Protein AF-A0A0M3J275-F1 (afdb_monomer)

Foldseek 3Di:
DDPDDDPDDDDVVVVVVVCVVPPVVPDDPLPDPPDDPDDRDDDDPVVVVVVVVCVVVVQDPPDCVSPVPVVVVQLVVQQVVCVVVVHDPLQHPPDPHPHGDGDDPDPVVVVVVVVVVVVVVVVVVVD

Nearest PDB structures (foldseek):
  7eix-assembly1_B  TM=9.656E-01  e=4.802E-09  Homo sapiens
  7eiy-assembly1_A  TM=9.668E-01  e=4.470E-09  Homo sapiens
  7eiy-assembly1_B  TM=9.660E-01  e=1.059E-08  Homo sapiens
  4e1o-assembly3_E  TM=9.544E-01  e=1.059E-08  Homo sapiens
  6liv-assembly3_F  TM=9.490E-01  e=3.580E-07  Papaver somniferum

Sequence (127 aa):
VPPEAPSHAEDWQQIFADLEEVVINGNTHWHHPNFFAYFPTACSYQAIMADILSGGLASIGFTWKSSPSMTELELRMTDWLAKAFGLPADFLNDHNGPGAGIIQSTASDATFVAILAARGRMVEVIS

Mean predicted aligned error: 4.91 Å

Radius of gyration: 21.3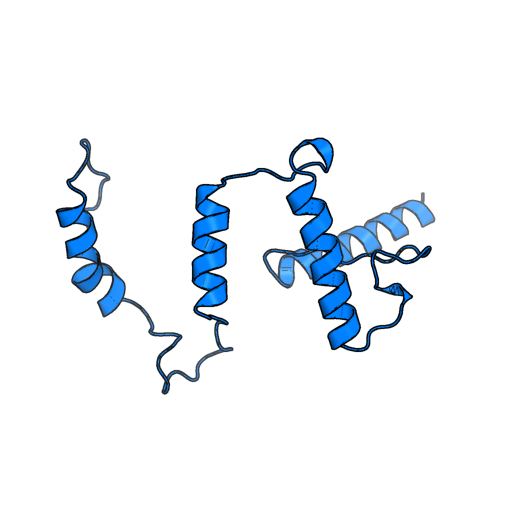5 Å; Cα contacts (8 Å, |Δi|>4): 62; chains: 1; bounding box: 48×40×62 Å

InterPro domains:
  IPR002129 Pyridoxal phosphate-dependent decarboxylase, major domain [PF00282] (2-124)
  IPR010977 Aromatic-L-amino-acid decarboxylase [PR00800] (6-25)
  IPR010977 Aromatic-L-amino-acid decarboxylase [PR00800] (32-51)
  IPR010977 Aromatic-L-amino-acid decarboxylase [PR00800] (53-71)
  IPR010977 Aromatic-L-amino-acid decarboxylase [PR00800] (72-91)
  IPR010977 Aromatic-L-amino-acid decarboxylase [PR00800] (99-119)
  IPR010977 Aromatic-L-amino-acid decarboxylase [PTHR11999] (2-125)
  IPR015421 Pyridoxal phosphate-dependent transferase, major domain [G3DSA:3.40.640.10] (41-127)
  IPR015424 Pyridoxal phosphate-dependent transferase [SSF53383] (2-122)

pLDDT: mean 93.93, std 3.44, range [79.56, 97.75]

Organism: Anisakis simplex (NCBI:txid6269)

Solvent-accessible surface area (backbone atoms only — not comparable to full-atom values): 8053 Å² total; per-residue (Å²): 133,78,96,65,81,77,96,61,92,76,57,67,70,60,62,59,60,44,41,54,73,64,46,56,73,68,50,84,62,69,86,41,95,88,54,82,69,93,71,85,77,89,81,49,76,68,54,56,54,48,51,54,52,51,62,71,63,65,74,62,62,92,39,56,91,64,25,50,67,58,51,54,48,47,40,54,53,38,33,52,51,39,56,74,72,66,53,63,67,64,50,26,54,94,43,95,60,94,38,63,50,82,92,62,98,42,72,65,56,50,51,51,53,52,50,50,53,54,50,51,55,51,52,66,74,76,106

Secondary structure (DSSP, 8-state):
--SS--SSPPPHHHHHHHIIIIIITTS--TTSTT--SSSPPP--HHHHHHHHHHHHH----SSTTT-HHHHHHHHHHHHHHHHHTT--GGG-TTSSSS------S-HHHHHHHHHHHHHHHHHHHH-

Structure (mmCIF, N/CA/C/O backbone):
data_AF-A0A0M3J275-F1
#
_entry.id   AF-A0A0M3J275-F1
#
loop_
_atom_site.group_PDB
_atom_site.id
_atom_site.type_symbol
_atom_site.label_atom_id
_atom_site.label_alt_id
_atom_site.label_comp_id
_atom_site.label_asym_id
_atom_site.label_entity_id
_atom_site.label_seq_id
_atom_site.pdbx_PDB_ins_code
_atom_site.Cartn_x
_atom_site.Cartn_y
_atom_site.Cartn_z
_atom_site.occupancy
_atom_site.B_iso_or_equiv
_atom_site.auth_seq_id
_atom_site.auth_comp_id
_atom_site.auth_asym_id
_atom_site.auth_atom_id
_atom_site.pdbx_PDB_model_num
ATOM 1 N N . VAL A 1 1 ? 23.550 -0.730 -16.749 1.00 81.31 1 VAL A N 1
ATOM 2 C CA . VAL A 1 1 ? 23.358 0.465 -15.892 1.00 81.31 1 VAL A CA 1
ATOM 3 C C . VAL A 1 1 ? 24.722 1.037 -15.521 1.00 81.31 1 VAL A C 1
ATOM 5 O O . VAL A 1 1 ? 25.558 0.254 -15.074 1.00 81.31 1 VAL A O 1
ATOM 8 N N . PRO A 1 2 ? 24.982 2.335 -15.765 1.00 89.06 2 PRO A N 1
ATOM 9 C CA . PRO A 1 2 ? 26.245 2.991 -15.412 1.00 89.06 2 PRO A CA 1
ATOM 10 C C . PRO A 1 2 ? 26.476 3.042 -13.886 1.00 89.06 2 PRO A C 1
ATOM 12 O O . PRO A 1 2 ? 25.512 2.992 -13.122 1.00 89.06 2 PRO A O 1
ATOM 15 N N . PRO A 1 3 ? 27.740 3.126 -13.424 1.00 93.69 3 PRO A N 1
ATOM 16 C CA . PRO A 1 3 ? 28.074 3.122 -11.996 1.00 93.69 3 PRO A CA 1
ATOM 17 C C . PRO A 1 3 ? 27.818 4.464 -11.292 1.00 93.69 3 PRO A C 1
ATOM 19 O O . PRO A 1 3 ? 27.755 4.503 -10.066 1.00 93.69 3 PRO A O 1
ATOM 22 N N . GLU A 1 4 ? 27.681 5.553 -12.049 1.00 95.81 4 GLU A N 1
ATOM 23 C CA . GLU A 1 4 ? 27.439 6.905 -11.541 1.00 95.81 4 GLU A CA 1
ATOM 24 C C . GLU A 1 4 ? 26.204 7.509 -12.218 1.00 95.81 4 GLU A C 1
ATOM 26 O O . GLU A 1 4 ? 25.874 7.160 -13.354 1.00 95.81 4 GLU A O 1
ATOM 31 N N . ALA A 1 5 ? 25.515 8.406 -11.509 1.00 94.62 5 ALA A N 1
ATOM 32 C CA . ALA A 1 5 ? 24.365 9.128 -12.044 1.00 94.62 5 ALA A CA 1
ATOM 33 C C . ALA A 1 5 ? 24.796 10.105 -13.157 1.00 94.62 5 ALA A C 1
ATOM 35 O O . ALA A 1 5 ? 25.890 10.674 -13.078 1.00 94.62 5 ALA A O 1
ATOM 36 N N . PRO A 1 6 ? 23.950 10.346 -14.173 1.00 93.88 6 PRO A N 1
ATOM 37 C CA . PRO A 1 6 ? 24.282 11.265 -15.253 1.00 93.88 6 PRO A CA 1
ATOM 38 C C . PRO A 1 6 ? 24.407 12.705 -14.730 1.00 93.88 6 PRO A C 1
ATOM 40 O O . PRO A 1 6 ? 23.619 13.161 -13.901 1.00 93.88 6 PRO A O 1
ATOM 43 N N . SER A 1 7 ? 25.393 13.454 -15.233 1.00 95.94 7 SER A N 1
ATOM 44 C CA . SER A 1 7 ? 25.594 14.871 -14.885 1.00 95.94 7 SER A CA 1
ATOM 45 C C . SER A 1 7 ? 24.622 15.819 -15.596 1.00 95.94 7 SER A C 1
ATOM 47 O O . SER A 1 7 ? 24.518 16.993 -15.235 1.00 95.94 7 SER A O 1
ATOM 49 N N . HIS A 1 8 ? 23.926 15.324 -16.619 1.00 94.69 8 HIS A N 1
ATOM 50 C CA . HIS A 1 8 ? 22.982 16.070 -17.443 1.00 94.69 8 HIS A CA 1
ATOM 51 C C . HIS A 1 8 ? 21.702 15.259 -17.638 1.00 94.69 8 HIS A C 1
ATOM 53 O O . HIS A 1 8 ? 21.720 14.037 -17.534 1.00 94.69 8 HIS A O 1
ATOM 59 N N . ALA A 1 9 ? 20.592 15.947 -17.909 1.00 94.88 9 ALA A N 1
ATOM 60 C CA . ALA A 1 9 ? 19.329 15.282 -18.197 1.00 94.88 9 ALA A CA 1
ATOM 61 C C . ALA A 1 9 ? 19.427 14.460 -19.490 1.00 94.88 9 ALA A C 1
ATOM 63 O O . ALA A 1 9 ? 20.007 14.916 -20.478 1.00 94.88 9 ALA A O 1
ATOM 64 N N . GLU A 1 10 ? 18.825 13.277 -19.468 1.00 95.12 10 GLU A N 1
ATOM 65 C CA . GLU A 1 10 ? 18.695 12.390 -20.621 1.00 95.12 10 GLU A CA 1
ATOM 66 C C . GLU A 1 10 ? 17.328 12.579 -21.283 1.00 95.12 10 GLU A C 1
ATOM 68 O O . GLU A 1 10 ? 16.367 13.042 -20.661 1.00 95.12 10 GLU A O 1
ATOM 73 N N . ASP A 1 11 ? 17.245 12.234 -22.565 1.00 96.12 11 ASP A N 1
ATOM 74 C CA . ASP A 1 11 ? 15.985 12.284 -23.298 1.00 96.12 11 ASP A CA 1
ATOM 75 C C . ASP A 1 11 ? 15.054 11.152 -22.834 1.00 96.12 11 ASP A C 1
ATOM 77 O O . ASP A 1 11 ? 15.492 10.023 -22.602 1.00 96.12 11 ASP A O 1
ATOM 81 N N . TRP A 1 12 ? 13.753 11.433 -22.712 1.00 95.19 12 TRP A N 1
ATOM 82 C CA . TRP A 1 12 ? 12.785 10.446 -22.221 1.00 95.19 12 TRP A CA 1
ATOM 83 C C . TRP A 1 12 ? 12.780 9.166 -23.065 1.00 95.19 12 TRP A C 1
ATOM 85 O O . TRP A 1 12 ? 12.624 8.070 -22.529 1.00 95.19 12 TRP A O 1
ATOM 95 N N . GLN A 1 13 ? 12.994 9.278 -24.374 1.00 96.62 13 GLN A N 1
ATOM 96 C CA . GLN A 1 13 ? 12.979 8.147 -25.287 1.00 96.62 13 GLN A CA 1
ATOM 97 C C . GLN A 1 13 ? 14.167 7.217 -25.035 1.00 96.62 13 GLN A C 1
ATOM 99 O O . GLN A 1 13 ? 14.026 6.011 -25.217 1.00 96.62 13 GLN A O 1
ATOM 104 N N . GLN A 1 14 ? 15.305 7.755 -24.583 1.00 92.31 14 GLN A N 1
ATOM 105 C CA . GLN A 1 14 ? 16.463 6.956 -24.178 1.00 92.31 14 GLN A CA 1
ATOM 106 C C . GLN A 1 14 ? 16.156 6.190 -22.888 1.00 92.31 14 GLN A C 1
ATOM 108 O O . GLN A 1 14 ? 16.289 4.972 -22.859 1.00 92.31 14 GLN A O 1
ATOM 113 N N . ILE A 1 15 ? 15.620 6.878 -21.874 1.00 93.38 15 ILE A N 1
ATOM 114 C CA . ILE A 1 15 ? 15.229 6.261 -20.593 1.00 93.38 15 ILE A CA 1
ATOM 115 C C . ILE A 1 15 ? 14.191 5.151 -20.811 1.00 93.38 15 ILE A C 1
ATOM 117 O O . ILE A 1 15 ? 14.264 4.083 -20.207 1.00 93.38 15 ILE A O 1
ATOM 121 N N . PHE A 1 16 ? 13.205 5.395 -21.675 1.00 95.00 16 PHE A N 1
ATOM 122 C CA . PHE A 1 16 ? 12.151 4.425 -21.946 1.00 95.00 16 PHE A CA 1
ATOM 123 C C . PHE A 1 16 ? 12.657 3.215 -22.745 1.00 95.00 16 PHE A C 1
ATOM 125 O O . PHE A 1 16 ? 12.185 2.103 -22.512 1.00 95.00 16 PHE A O 1
ATOM 132 N N . ALA A 1 17 ? 13.622 3.407 -23.651 1.00 93.56 17 ALA A N 1
ATOM 133 C CA . ALA A 1 17 ? 14.232 2.316 -24.412 1.00 93.56 17 ALA A CA 1
ATOM 134 C C . ALA A 1 17 ? 14.987 1.322 -23.511 1.00 93.56 17 ALA A C 1
ATOM 136 O O . ALA A 1 17 ? 14.962 0.121 -23.773 1.00 93.56 17 ALA A O 1
ATOM 137 N N . ASP A 1 18 ? 15.573 1.797 -22.410 1.00 93.94 18 ASP A N 1
ATOM 138 C CA . ASP A 1 18 ? 16.297 0.953 -21.454 1.00 93.94 18 ASP A CA 1
ATOM 139 C C . ASP A 1 18 ? 15.380 0.014 -20.650 1.00 93.94 18 ASP A C 1
ATOM 141 O O . ASP A 1 18 ? 15.844 -0.982 -20.088 1.00 93.94 18 ASP A O 1
ATOM 145 N N . LEU A 1 19 ? 14.072 0.295 -20.583 1.00 93.50 19 LEU A N 1
ATOM 146 C CA . LEU A 1 19 ? 13.137 -0.447 -19.735 1.00 93.50 19 LEU A CA 1
ATOM 147 C C . LEU A 1 19 ? 13.091 -1.940 -20.087 1.00 93.50 19 LEU A C 1
ATOM 149 O O . LEU A 1 19 ? 13.081 -2.782 -19.189 1.00 93.50 19 LEU A O 1
ATOM 153 N N . GLU A 1 20 ? 13.064 -2.281 -21.376 1.00 90.25 20 GLU A N 1
ATOM 154 C CA . GLU A 1 20 ? 12.954 -3.674 -21.814 1.00 90.25 20 GLU A CA 1
ATOM 155 C C . GLU A 1 20 ? 14.225 -4.471 -21.500 1.00 90.25 20 GLU A C 1
ATOM 157 O O . GLU A 1 20 ? 14.163 -5.507 -20.831 1.00 90.25 20 GLU A O 1
ATOM 162 N N . GLU A 1 21 ? 15.381 -3.960 -21.928 1.00 89.88 21 GLU A N 1
ATOM 163 C CA . GLU A 1 21 ? 16.669 -4.636 -21.768 1.00 89.88 21 GLU A CA 1
ATOM 164 C C . GLU A 1 21 ? 17.081 -4.745 -20.297 1.00 89.88 21 GLU A C 1
ATOM 166 O O . GLU A 1 21 ? 17.512 -5.809 -19.849 1.00 89.88 21 GLU A O 1
ATOM 171 N N . VAL A 1 22 ? 16.933 -3.656 -19.538 1.00 91.25 22 VAL A N 1
ATOM 172 C CA . VAL A 1 22 ? 17.491 -3.546 -18.187 1.00 91.25 22 VAL A CA 1
ATOM 173 C C . VAL A 1 22 ? 16.508 -4.010 -17.120 1.00 91.25 22 VAL A C 1
ATOM 175 O O . VAL A 1 22 ? 16.911 -4.685 -16.172 1.00 91.25 22 VAL A O 1
ATOM 178 N N . VAL A 1 23 ? 15.231 -3.635 -17.234 1.00 91.38 23 VAL A N 1
ATOM 179 C CA . VAL A 1 23 ? 14.242 -3.869 -16.173 1.00 91.38 23 VAL A CA 1
ATOM 180 C C . VAL A 1 23 ? 13.424 -5.114 -16.469 1.00 91.38 23 VAL A C 1
ATOM 182 O O . VAL A 1 23 ? 13.417 -6.028 -15.652 1.00 91.38 23 VAL A O 1
ATOM 185 N N . ILE A 1 24 ? 12.746 -5.184 -17.617 1.00 91.69 24 ILE A N 1
ATOM 186 C CA . ILE A 1 24 ? 11.783 -6.259 -17.903 1.00 91.69 24 ILE A CA 1
ATOM 187 C C . ILE A 1 24 ? 12.481 -7.618 -17.947 1.00 91.69 24 ILE A C 1
ATOM 189 O O . ILE A 1 24 ? 12.050 -8.529 -17.242 1.00 91.69 24 ILE A O 1
ATOM 193 N N . ASN A 1 25 ? 13.578 -7.741 -18.699 1.00 91.25 25 ASN A N 1
ATOM 194 C CA . ASN A 1 25 ? 14.313 -9.003 -18.835 1.00 91.25 25 ASN A CA 1
ATOM 195 C C . ASN A 1 25 ? 15.005 -9.456 -17.537 1.00 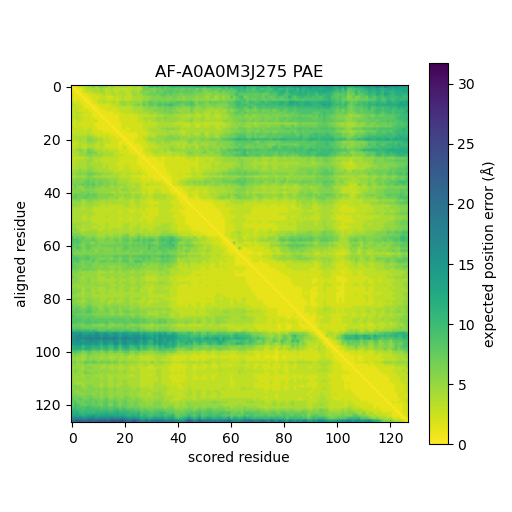91.25 25 ASN A C 1
ATOM 197 O O . ASN A 1 25 ? 15.252 -10.647 -17.353 1.00 91.25 25 ASN A O 1
ATOM 201 N N . GLY A 1 26 ? 15.325 -8.518 -16.641 1.00 91.00 26 GLY A N 1
ATOM 202 C CA . GLY A 1 26 ? 15.954 -8.800 -15.349 1.00 91.00 26 GLY A CA 1
ATOM 203 C C . GLY A 1 26 ? 14.967 -9.060 -14.209 1.00 91.00 26 GLY A C 1
ATOM 204 O O . GLY A 1 26 ? 15.387 -9.446 -13.117 1.00 91.00 26 GLY A O 1
ATOM 205 N N . ASN A 1 27 ? 13.668 -8.834 -14.422 1.00 94.00 27 ASN A N 1
ATOM 206 C CA . ASN A 1 27 ? 12.680 -8.886 -13.353 1.00 94.00 27 ASN A CA 1
ATOM 207 C C . ASN A 1 27 ? 12.061 -10.280 -13.198 1.00 94.00 27 ASN A C 1
ATOM 209 O O . ASN A 1 27 ? 11.867 -11.035 -14.147 1.00 94.00 27 ASN A O 1
ATOM 213 N N . THR A 1 28 ? 11.665 -10.604 -11.971 1.00 94.88 28 THR A N 1
ATOM 214 C CA . THR A 1 28 ? 10.776 -11.739 -11.731 1.00 94.88 28 THR A CA 1
ATOM 215 C C . THR A 1 28 ? 9.356 -11.346 -12.130 1.00 94.88 28 THR A C 1
ATOM 217 O O . THR A 1 28 ? 8.792 -10.392 -11.599 1.00 94.88 28 THR A O 1
ATOM 220 N N . HIS A 1 29 ? 8.747 -12.087 -13.053 1.00 94.56 29 HIS A N 1
ATOM 221 C CA . HIS A 1 29 ? 7.398 -11.786 -13.536 1.00 94.56 29 HIS A CA 1
ATOM 222 C C . HIS A 1 29 ? 6.314 -12.289 -12.568 1.00 94.56 29 HIS A C 1
ATOM 224 O O . HIS A 1 29 ? 5.677 -13.313 -12.808 1.00 94.56 29 HIS A O 1
ATOM 230 N N . TRP A 1 30 ? 6.071 -11.539 -11.490 1.00 95.81 30 TRP A N 1
ATOM 231 C CA . TRP A 1 30 ? 5.090 -11.864 -10.439 1.00 95.81 30 TRP A CA 1
ATOM 232 C C . TRP A 1 30 ? 3.656 -12.093 -10.943 1.00 95.81 30 TRP A C 1
ATOM 234 O O . TRP A 1 30 ? 2.909 -12.855 -10.338 1.00 95.81 30 TRP A O 1
ATOM 244 N N . HIS A 1 31 ? 3.276 -11.462 -12.057 1.00 94.44 31 HIS A N 1
ATOM 245 C CA . HIS A 1 31 ? 1.945 -11.597 -12.663 1.00 94.44 31 HIS A CA 1
ATOM 246 C C . HIS A 1 31 ? 1.876 -12.650 -13.781 1.00 94.44 31 HIS A C 1
ATOM 248 O O . HIS A 1 31 ? 0.850 -12.773 -14.450 1.00 94.44 31 HIS A O 1
ATOM 254 N N . HIS A 1 32 ? 2.953 -13.405 -14.022 1.00 95.00 32 HIS A N 1
ATOM 255 C CA . HIS A 1 32 ? 2.930 -14.488 -14.998 1.00 95.00 32 HIS A CA 1
ATOM 256 C C . HIS A 1 32 ? 2.024 -15.633 -14.493 1.00 95.00 32 HIS A C 1
ATOM 258 O O . HIS A 1 32 ? 2.150 -16.030 -13.336 1.00 95.00 32 HIS A O 1
ATOM 264 N N . PRO A 1 33 ? 1.155 -16.235 -15.331 1.00 95.06 33 PRO A N 1
ATOM 265 C CA . PRO A 1 33 ? 0.188 -17.254 -14.891 1.00 95.06 33 PRO A CA 1
ATOM 266 C C . PRO A 1 33 ? 0.828 -18.524 -14.310 1.00 95.06 33 PRO A C 1
ATOM 268 O O . PRO A 1 33 ? 0.174 -19.268 -13.588 1.00 95.06 33 PRO A O 1
ATOM 271 N N . ASN A 1 34 ? 2.108 -18.759 -14.613 1.00 96.38 34 ASN A N 1
ATOM 272 C CA . ASN A 1 34 ? 2.883 -19.884 -14.083 1.00 96.38 34 ASN A CA 1
ATOM 273 C C . ASN A 1 34 ? 3.824 -19.494 -12.924 1.00 96.38 34 ASN A C 1
ATOM 275 O O . ASN A 1 34 ? 4.761 -20.234 -12.628 1.00 96.38 34 ASN A O 1
ATOM 279 N N . PHE A 1 35 ? 3.639 -18.326 -12.305 1.00 96.00 35 PHE A N 1
ATOM 280 C CA . PHE A 1 35 ? 4.404 -17.905 -11.133 1.00 96.00 35 PHE A CA 1
ATOM 281 C C . PHE A 1 35 ? 3.658 -18.285 -9.844 1.00 96.00 35 PHE A C 1
ATOM 283 O O . PHE A 1 35 ? 2.596 -17.745 -9.553 1.00 96.00 35 PHE A O 1
ATOM 290 N N . PHE A 1 36 ? 4.217 -19.218 -9.065 1.00 94.81 36 PHE A N 1
ATOM 291 C CA . PHE A 1 36 ? 3.574 -19.790 -7.868 1.00 94.81 36 PHE A CA 1
ATOM 292 C C . PHE A 1 36 ? 4.394 -19.609 -6.578 1.00 94.81 36 PHE A C 1
ATOM 294 O O . PHE A 1 36 ? 4.223 -20.365 -5.623 1.00 94.81 36 PHE A O 1
ATOM 301 N N . ALA A 1 37 ? 5.325 -18.651 -6.544 1.00 95.25 37 ALA A N 1
ATOM 302 C CA . ALA A 1 37 ? 6.119 -18.381 -5.346 1.00 95.25 37 ALA A CA 1
ATOM 303 C C . ALA A 1 37 ? 5.406 -17.396 -4.399 1.00 95.25 37 ALA A C 1
ATOM 305 O O . ALA A 1 37 ? 4.722 -16.479 -4.848 1.00 95.25 37 ALA A O 1
ATOM 306 N N . TYR A 1 38 ? 5.632 -17.553 -3.090 1.00 94.75 38 TYR A N 1
ATOM 307 C CA . TYR A 1 38 ? 5.090 -16.695 -2.025 1.00 94.75 38 TYR A CA 1
ATOM 308 C C . TYR A 1 38 ? 3.556 -16.542 -2.076 1.00 94.75 38 TYR A C 1
ATOM 310 O O . TYR A 1 38 ? 2.834 -17.537 -2.105 1.00 94.75 38 TYR A O 1
ATOM 318 N N . PHE A 1 39 ? 3.069 -15.300 -2.042 1.00 93.25 39 PHE A N 1
ATOM 319 C CA . PHE A 1 39 ? 1.670 -14.923 -2.198 1.00 93.25 39 PHE A CA 1
ATOM 320 C C . PHE A 1 39 ? 1.528 -14.003 -3.416 1.00 93.25 39 PHE A C 1
ATOM 322 O O . PHE A 1 39 ? 2.460 -13.252 -3.719 1.00 93.25 39 PHE A O 1
ATOM 329 N N . PRO A 1 40 ? 0.376 -14.037 -4.109 1.00 91.06 40 PRO A N 1
ATOM 330 C CA . PRO A 1 40 ? 0.157 -13.208 -5.285 1.00 91.06 40 PRO A CA 1
ATOM 331 C C . PRO A 1 40 ? 0.172 -11.721 -4.923 1.00 91.06 40 PRO A C 1
ATOM 333 O O . PRO A 1 40 ? -0.409 -11.302 -3.920 1.00 91.06 40 PRO A O 1
ATOM 336 N N . THR A 1 41 ? 0.788 -10.911 -5.780 1.00 93.19 41 THR A N 1
ATOM 337 C CA . THR A 1 41 ? 0.706 -9.453 -5.701 1.00 93.19 41 THR A CA 1
ATOM 338 C C . THR A 1 41 ? -0.605 -8.995 -6.337 1.00 93.19 41 THR A C 1
ATOM 340 O O . THR A 1 41 ? -0.905 -9.309 -7.491 1.00 93.19 41 THR A O 1
ATOM 343 N N . ALA A 1 42 ? -1.431 -8.275 -5.579 1.00 91.62 42 ALA A N 1
ATOM 344 C CA . ALA A 1 42 ? -2.693 -7.762 -6.095 1.00 91.62 42 ALA A CA 1
ATOM 345 C C . ALA A 1 42 ? -2.428 -6.657 -7.127 1.00 91.62 42 ALA A C 1
ATOM 347 O O . ALA A 1 42 ? -1.706 -5.704 -6.852 1.00 91.62 42 ALA A O 1
ATOM 348 N N . CYS A 1 43 ? -3.018 -6.782 -8.314 1.00 94.25 43 CYS A N 1
ATOM 349 C CA . CYS A 1 43 ? -2.954 -5.761 -9.352 1.00 94.25 43 CYS A CA 1
ATOM 350 C C . CYS A 1 43 ? -4.232 -5.811 -10.192 1.00 94.25 43 CYS A C 1
ATOM 352 O O . CYS A 1 43 ? -4.702 -6.886 -10.567 1.00 94.25 43 CYS A O 1
ATOM 354 N N . SER A 1 44 ? -4.808 -4.645 -10.467 1.00 96.25 44 SER A N 1
ATOM 355 C CA . SER A 1 44 ? -5.968 -4.483 -11.340 1.00 96.25 44 SER A CA 1
ATOM 356 C C . SER A 1 44 ? -5.828 -3.194 -12.141 1.00 96.25 44 SER A C 1
ATOM 358 O O . SER A 1 44 ? -5.151 -2.257 -11.716 1.00 96.25 44 SER A O 1
ATOM 360 N N . TYR A 1 45 ? -6.492 -3.117 -13.295 1.00 97.00 45 TYR A N 1
ATOM 361 C CA . TYR A 1 45 ? -6.470 -1.906 -14.120 1.00 97.00 45 TYR A CA 1
ATOM 362 C C . TYR A 1 45 ? -6.988 -0.679 -13.361 1.00 97.00 45 TYR A C 1
ATOM 364 O O . TYR A 1 45 ? -6.463 0.420 -13.512 1.00 97.00 45 TYR A O 1
ATOM 372 N N . GLN A 1 46 ? -7.995 -0.871 -12.510 1.00 97.44 46 GLN A N 1
ATOM 373 C CA . GLN A 1 46 ? -8.570 0.173 -11.670 1.00 97.44 46 GLN A CA 1
ATOM 374 C C . GLN A 1 46 ? -7.566 0.673 -10.627 1.00 97.44 46 GLN A C 1
ATOM 376 O O . GLN A 1 46 ? -7.472 1.882 -10.433 1.00 97.44 46 GLN A O 1
ATOM 381 N N . ALA A 1 47 ? -6.797 -0.227 -10.002 1.00 96.62 47 ALA A N 1
ATOM 382 C CA . ALA A 1 47 ? -5.750 0.149 -9.052 1.00 96.62 47 ALA A CA 1
ATOM 383 C C . ALA A 1 47 ? -4.631 0.952 -9.735 1.00 96.62 47 ALA A C 1
ATOM 385 O O . ALA A 1 47 ? -4.277 2.019 -9.251 1.00 96.62 47 ALA A O 1
ATOM 386 N N . ILE A 1 48 ? -4.172 0.524 -10.919 1.00 97.44 48 ILE A N 1
ATOM 387 C CA . ILE A 1 48 ? -3.152 1.255 -11.694 1.00 97.44 48 ILE A CA 1
ATOM 388 C C . ILE A 1 48 ? -3.617 2.684 -12.015 1.00 97.44 48 ILE A C 1
ATOM 390 O O . ILE A 1 48 ? -2.867 3.643 -11.847 1.00 97.44 48 ILE A O 1
ATOM 394 N N . MET A 1 49 ? -4.865 2.850 -12.467 1.00 97.62 49 MET A N 1
ATOM 395 C CA . MET A 1 49 ? -5.415 4.182 -12.745 1.00 97.62 49 MET A CA 1
ATOM 396 C C . MET A 1 49 ? -5.523 5.037 -11.477 1.00 97.62 49 MET A C 1
ATOM 398 O O . MET A 1 49 ? -5.245 6.236 -11.526 1.00 97.62 49 MET A O 1
ATOM 402 N N . ALA A 1 50 ? -5.912 4.436 -10.350 1.00 95.56 50 ALA A N 1
ATOM 403 C CA . ALA A 1 50 ? -5.975 5.127 -9.068 1.00 95.56 50 ALA A CA 1
ATOM 404 C C . ALA A 1 50 ? -4.587 5.599 -8.609 1.00 95.56 50 ALA A C 1
ATOM 406 O O . ALA A 1 50 ? -4.464 6.741 -8.170 1.00 95.56 50 ALA A O 1
ATOM 407 N N . ASP A 1 51 ? -3.544 4.785 -8.787 1.00 96.06 51 ASP A N 1
ATOM 408 C CA . ASP A 1 51 ? -2.165 5.146 -8.441 1.00 96.06 51 ASP A CA 1
ATOM 409 C C . ASP A 1 51 ? -1.641 6.305 -9.299 1.00 96.06 51 ASP A C 1
ATOM 411 O O . ASP A 1 51 ? -1.040 7.239 -8.767 1.00 96.06 51 ASP A O 1
ATOM 415 N N . ILE A 1 52 ? -1.932 6.312 -10.607 1.00 97.44 52 ILE A N 1
ATOM 416 C CA . ILE A 1 52 ? -1.581 7.431 -11.502 1.00 97.44 52 ILE A CA 1
ATOM 417 C C . ILE A 1 52 ? -2.255 8.728 -11.036 1.00 97.44 52 ILE A C 1
ATOM 419 O O . ILE A 1 52 ? -1.607 9.772 -10.955 1.00 97.44 52 ILE A O 1
ATOM 423 N N . LEU A 1 53 ? -3.552 8.673 -10.713 1.00 95.81 53 LEU A N 1
ATOM 424 C CA . LEU A 1 53 ? -4.299 9.836 -10.228 1.00 95.81 53 LEU A CA 1
ATOM 425 C C . LEU A 1 53 ? -3.780 10.319 -8.871 1.00 95.81 53 LEU A C 1
ATOM 427 O O . LEU A 1 53 ? -3.582 11.518 -8.683 1.00 95.81 53 LEU A O 1
ATOM 431 N N . SER A 1 54 ? -3.533 9.398 -7.941 1.00 94.12 5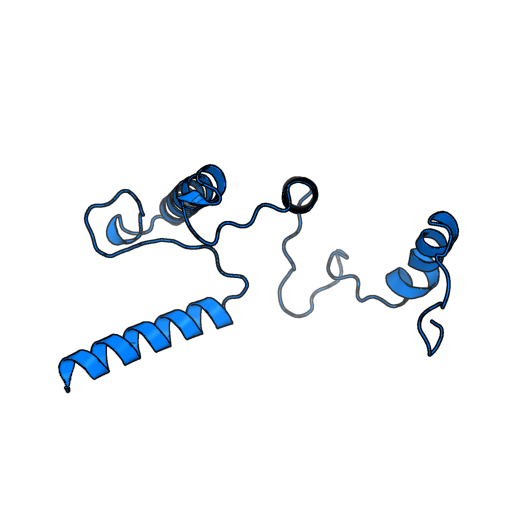4 SER A N 1
ATOM 432 C CA . SER A 1 54 ? -2.998 9.696 -6.612 1.00 94.12 54 SER A CA 1
ATOM 433 C C . SER A 1 54 ? -1.624 10.368 -6.707 1.00 94.12 54 SER A C 1
ATOM 435 O O . SER A 1 54 ? -1.409 11.435 -6.125 1.00 94.12 54 SER A O 1
ATOM 437 N N . GLY A 1 55 ? -0.728 9.813 -7.531 1.00 95.19 55 GLY A N 1
ATOM 438 C CA . GLY A 1 55 ? 0.594 10.378 -7.795 1.00 95.19 55 GLY A CA 1
ATOM 439 C C . GLY A 1 55 ? 0.535 11.751 -8.467 1.00 95.19 55 GLY A C 1
ATOM 440 O O . GLY A 1 55 ? 1.287 12.645 -8.091 1.00 95.19 55 GLY A O 1
ATOM 441 N N . GLY A 1 56 ? -0.392 11.951 -9.408 1.00 95.50 56 GLY A N 1
ATOM 442 C CA . GLY A 1 56 ? -0.592 13.239 -10.077 1.00 95.50 56 GLY A CA 1
ATOM 443 C C . GLY A 1 56 ? -1.161 14.331 -9.165 1.00 95.50 56 GLY A C 1
ATOM 444 O O . GLY A 1 56 ? -0.798 15.496 -9.308 1.00 95.50 56 GLY A O 1
ATOM 445 N N . LEU A 1 57 ? -2.029 13.970 -8.214 1.00 93.25 57 LEU A N 1
ATOM 446 C CA . LEU A 1 57 ? -2.556 14.907 -7.217 1.00 93.25 57 LEU A CA 1
ATOM 447 C C . LEU A 1 57 ? -1.500 15.306 -6.182 1.00 93.25 57 LEU A C 1
ATOM 449 O O . LEU A 1 57 ? -1.558 16.426 -5.678 1.00 93.25 57 LEU A O 1
ATOM 453 N N . ALA A 1 58 ? -0.581 14.392 -5.843 1.00 91.88 58 ALA A N 1
ATOM 454 C CA . ALA A 1 58 ? 0.504 14.597 -4.878 1.00 91.88 58 ALA A CA 1
ATOM 455 C C . ALA A 1 58 ? 0.047 15.257 -3.553 1.00 91.88 58 ALA A C 1
ATOM 457 O O . ALA A 1 58 ? 0.780 16.027 -2.929 1.00 91.88 58 ALA A O 1
ATOM 458 N N . SER A 1 59 ? -1.195 14.986 -3.132 1.00 89.62 59 SER A N 1
ATOM 459 C CA . SER A 1 59 ? -1.798 15.577 -1.934 1.00 89.62 59 SER A CA 1
ATOM 460 C C . SER A 1 59 ? -1.228 14.934 -0.669 1.00 89.62 59 SER A C 1
ATOM 462 O O . SER A 1 59 ? -1.007 13.726 -0.630 1.00 89.62 59 SER A O 1
ATOM 464 N N . ILE A 1 60 ? -1.019 15.729 0.386 1.00 90.88 60 ILE A N 1
ATOM 465 C CA . ILE A 1 60 ? -0.474 15.252 1.664 1.00 90.88 60 ILE A CA 1
ATOM 466 C C . ILE A 1 60 ? -1.548 15.357 2.758 1.00 90.88 60 ILE A C 1
ATOM 468 O O . ILE A 1 60 ? -1.926 16.449 3.189 1.00 90.88 60 ILE A O 1
ATOM 472 N N . GLY A 1 61 ? -2.028 14.208 3.235 1.00 89.38 61 GLY A N 1
ATOM 473 C CA . GLY A 1 61 ? -3.128 14.085 4.202 1.00 89.38 61 GLY A CA 1
ATOM 474 C C . GLY A 1 61 ? -2.708 13.931 5.666 1.00 89.38 61 GLY A C 1
ATOM 475 O O . GLY A 1 61 ? -3.310 13.142 6.381 1.00 89.38 61 GLY A O 1
ATOM 476 N N . PHE A 1 62 ? -1.681 14.649 6.140 1.00 91.44 62 PHE A N 1
ATOM 477 C CA . PHE A 1 62 ? -1.220 14.515 7.536 1.00 91.44 62 PHE A CA 1
ATOM 478 C C . PHE A 1 62 ? -2.227 15.051 8.574 1.00 91.44 62 PHE A C 1
ATOM 480 O O . PHE A 1 62 ? -2.143 14.719 9.754 1.00 91.44 62 PHE A O 1
ATOM 487 N N . THR A 1 63 ? -3.184 15.884 8.154 1.00 92.94 63 THR A N 1
ATOM 488 C CA . THR A 1 63 ? -4.354 16.269 8.956 1.00 92.94 63 THR A CA 1
ATOM 489 C C . THR A 1 63 ? -5.594 16.331 8.075 1.00 92.94 63 THR A C 1
ATOM 491 O O . THR A 1 63 ? -5.497 16.598 6.880 1.00 92.94 63 THR A O 1
ATOM 494 N N . TRP A 1 64 ? -6.780 16.231 8.681 1.00 93.62 64 TRP A N 1
ATOM 495 C CA . TRP A 1 64 ? -8.030 16.461 7.950 1.00 93.62 64 TRP A CA 1
ATOM 496 C C . TRP A 1 64 ? -8.047 17.832 7.250 1.00 93.62 64 TRP A C 1
ATOM 498 O O . TRP A 1 64 ? -8.465 17.939 6.106 1.00 93.62 64 TRP A O 1
ATOM 508 N N . LYS A 1 65 ? -7.512 18.887 7.885 1.00 93.00 65 LYS A N 1
ATOM 509 C CA . LYS A 1 65 ? -7.459 20.233 7.282 1.00 93.00 65 LYS A CA 1
ATOM 510 C C . LYS A 1 65 ? -6.541 20.323 6.059 1.00 93.00 65 LYS A C 1
ATOM 512 O O . LYS A 1 65 ? -6.746 21.218 5.245 1.00 93.00 65 LYS A O 1
ATOM 517 N N . SER A 1 66 ? -5.530 19.458 5.942 1.00 93.12 66 SER A N 1
ATOM 518 C CA . SER A 1 66 ? -4.612 19.473 4.797 1.00 93.12 66 SER A CA 1
ATOM 519 C C . SER A 1 66 ? -5.183 18.741 3.584 1.00 93.12 66 SER A C 1
ATOM 521 O O . SER A 1 66 ? -4.855 19.107 2.458 1.00 93.12 66 SER A O 1
ATOM 523 N N . SER A 1 67 ? -6.050 17.745 3.795 1.00 91.81 67 SER A N 1
ATOM 524 C CA . SER A 1 67 ? -6.756 17.051 2.715 1.00 91.81 67 SER A CA 1
ATOM 525 C C . SER A 1 67 ? -8.048 16.379 3.218 1.00 91.81 67 SER A C 1
ATOM 527 O O . SER A 1 67 ? -8.046 15.183 3.518 1.00 91.81 67 SER A O 1
ATOM 529 N N . PRO A 1 68 ? -9.170 17.125 3.309 1.00 94.06 68 PRO A N 1
ATOM 530 C CA . PRO A 1 68 ? -10.430 16.595 3.838 1.00 94.06 68 PRO A CA 1
ATOM 531 C C . PRO A 1 68 ? -10.946 15.397 3.041 1.00 94.06 68 PRO A C 1
ATOM 533 O O . PRO A 1 68 ? -11.367 14.394 3.611 1.00 94.06 68 PRO A O 1
ATOM 536 N N . SER A 1 69 ? -10.856 15.485 1.710 1.00 93.38 69 SER A N 1
ATOM 537 C CA . SER A 1 69 ? -11.322 14.444 0.796 1.00 93.38 69 SER A CA 1
ATOM 538 C C . SER A 1 69 ? -10.557 13.135 0.966 1.00 93.38 69 SER A C 1
ATOM 540 O O . SER A 1 69 ? -11.169 12.076 0.881 1.00 93.38 69 SER A O 1
ATOM 542 N N . MET A 1 70 ? -9.249 13.188 1.235 1.00 93.81 70 MET A N 1
ATOM 543 C CA . MET A 1 70 ? -8.436 11.995 1.479 1.00 93.81 70 MET A CA 1
ATOM 544 C C . MET A 1 70 ? -8.878 11.289 2.761 1.00 93.81 70 MET A C 1
ATOM 546 O O . MET A 1 70 ? -9.178 10.097 2.728 1.00 93.81 70 MET A O 1
ATOM 550 N N . THR A 1 71 ? -8.990 12.034 3.865 1.00 93.56 71 THR A N 1
ATOM 551 C CA . THR A 1 71 ? -9.428 11.477 5.149 1.00 93.56 71 THR A CA 1
ATOM 552 C C . THR A 1 71 ? -10.847 10.913 5.062 1.00 93.56 71 THR A C 1
ATOM 554 O O . THR A 1 71 ? -11.088 9.786 5.478 1.00 93.56 71 THR A O 1
ATOM 557 N N . GLU A 1 72 ? -11.801 11.655 4.497 1.00 94.62 72 GLU A N 1
ATOM 558 C CA . GLU A 1 72 ? -13.193 11.198 4.406 1.00 94.62 72 GLU A CA 1
ATOM 559 C C . GLU A 1 72 ? -13.351 9.974 3.499 1.00 94.62 72 GLU A C 1
ATOM 561 O O . GLU A 1 72 ? -14.118 9.062 3.820 1.00 94.62 72 GLU A O 1
ATOM 566 N N . LEU A 1 73 ? -12.611 9.925 2.387 1.00 95.38 73 LEU A N 1
ATOM 567 C CA . LEU A 1 73 ? -12.637 8.782 1.482 1.00 95.38 73 LEU A CA 1
ATOM 568 C C . LEU A 1 73 ? -12.081 7.526 2.162 1.00 95.38 73 LEU A C 1
ATOM 570 O O . LEU A 1 73 ? -12.697 6.467 2.062 1.00 95.38 73 LEU A O 1
ATOM 574 N N . GLU A 1 74 ? -10.970 7.640 2.890 1.00 95.88 74 GLU A N 1
ATOM 575 C CA . GLU A 1 74 ? -10.370 6.523 3.626 1.00 95.88 74 GLU A CA 1
ATOM 576 C C . GLU A 1 74 ? -11.336 5.926 4.659 1.00 95.88 74 GLU A C 1
ATOM 578 O O . GLU A 1 74 ? -11.544 4.708 4.685 1.00 95.88 74 GLU A O 1
ATOM 583 N N . LEU A 1 75 ? -12.001 6.773 5.452 1.00 95.00 75 LEU A N 1
ATOM 584 C CA . LEU A 1 75 ? -12.986 6.331 6.446 1.00 95.00 75 LEU A CA 1
ATOM 585 C C . LEU A 1 75 ? -14.159 5.584 5.790 1.00 95.00 75 LEU A C 1
ATOM 587 O O . LEU A 1 75 ? -14.590 4.535 6.268 1.00 95.00 75 LEU A O 1
ATOM 591 N N . ARG A 1 76 ? -14.671 6.084 4.657 1.00 95.69 76 ARG A N 1
ATOM 592 C CA . ARG A 1 76 ? -15.782 5.427 3.948 1.00 95.69 76 ARG A CA 1
ATOM 593 C C . ARG A 1 76 ? -15.366 4.114 3.288 1.00 95.69 76 ARG A C 1
ATOM 595 O O . ARG A 1 76 ? -16.136 3.156 3.336 1.00 95.69 76 ARG A O 1
ATOM 602 N N . MET A 1 77 ? -14.172 4.042 2.699 1.00 96.75 77 MET A N 1
ATOM 603 C CA . MET A 1 77 ? -13.673 2.813 2.073 1.00 96.75 77 MET A CA 1
ATOM 604 C C . MET A 1 77 ? -13.399 1.715 3.105 1.00 96.75 77 MET A C 1
ATOM 606 O O . MET A 1 77 ? -13.760 0.559 2.881 1.00 96.75 77 MET A O 1
ATOM 610 N N . THR A 1 78 ? -12.810 2.063 4.250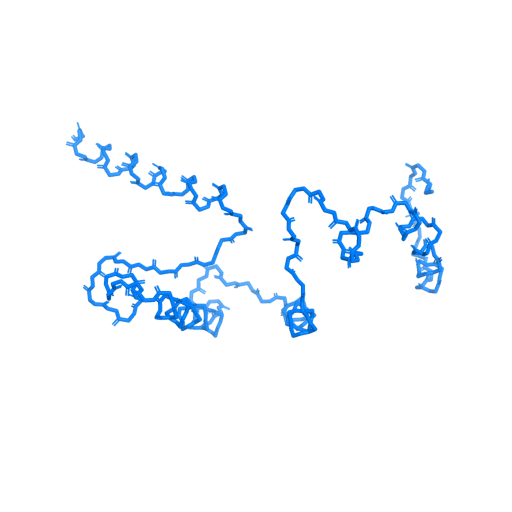 1.00 97.00 78 THR A N 1
ATOM 611 C CA . THR A 1 78 ? -12.555 1.102 5.335 1.00 97.00 78 THR A CA 1
ATOM 612 C C . THR A 1 78 ? -13.856 0.596 5.963 1.00 97.00 78 THR A C 1
ATOM 614 O O . THR A 1 78 ? -13.980 -0.606 6.198 1.00 97.00 78 THR A O 1
ATOM 617 N N . ASP A 1 79 ? -14.879 1.445 6.107 1.00 95.94 79 ASP A N 1
ATOM 618 C CA . ASP A 1 79 ? -16.226 1.018 6.515 1.00 95.94 79 ASP A CA 1
ATOM 619 C C . ASP A 1 79 ? -16.859 0.035 5.528 1.00 95.94 79 ASP A C 1
ATOM 621 O O . ASP A 1 79 ? -17.475 -0.954 5.932 1.00 95.94 79 ASP A O 1
ATOM 625 N N . TRP A 1 80 ? -16.754 0.307 4.224 1.00 96.88 80 TRP A N 1
ATOM 626 C CA . TRP A 1 80 ? -17.272 -0.594 3.193 1.00 96.88 80 TRP A CA 1
ATOM 627 C C . TRP A 1 80 ? -16.570 -1.948 3.238 1.00 96.88 80 TRP A C 1
ATOM 629 O O . TRP A 1 80 ? -17.234 -2.980 3.149 1.00 96.88 80 TRP A O 1
ATOM 639 N N . LEU A 1 81 ? -15.253 -1.950 3.446 1.00 96.69 81 LEU A N 1
ATOM 640 C CA . LEU A 1 81 ? -14.465 -3.169 3.572 1.00 96.69 81 LEU A CA 1
ATOM 641 C C . LEU A 1 81 ? -14.844 -3.970 4.827 1.00 96.69 81 LEU A C 1
ATOM 643 O O . LEU A 1 81 ? -15.081 -5.174 4.741 1.00 96.69 81 LEU A O 1
ATOM 647 N N . ALA A 1 82 ? -14.975 -3.308 5.978 1.00 95.75 82 ALA A N 1
ATOM 648 C CA . ALA A 1 82 ? -15.400 -3.941 7.224 1.00 95.75 82 ALA A CA 1
ATOM 649 C C . ALA A 1 82 ? -16.799 -4.570 7.100 1.00 95.75 82 ALA A C 1
ATOM 651 O O . ALA A 1 82 ? -17.010 -5.707 7.527 1.00 95.75 82 ALA A O 1
ATOM 652 N N . LYS A 1 83 ? -17.738 -3.874 6.442 1.00 95.44 83 LYS A N 1
ATOM 653 C CA . LYS A 1 83 ? -19.080 -4.399 6.135 1.00 95.44 83 LYS A CA 1
ATOM 654 C C . LYS A 1 83 ? -19.025 -5.597 5.189 1.00 95.44 83 LYS A C 1
ATOM 656 O O . LYS A 1 83 ? -19.730 -6.573 5.424 1.00 95.44 83 LYS A O 1
ATOM 661 N N . ALA A 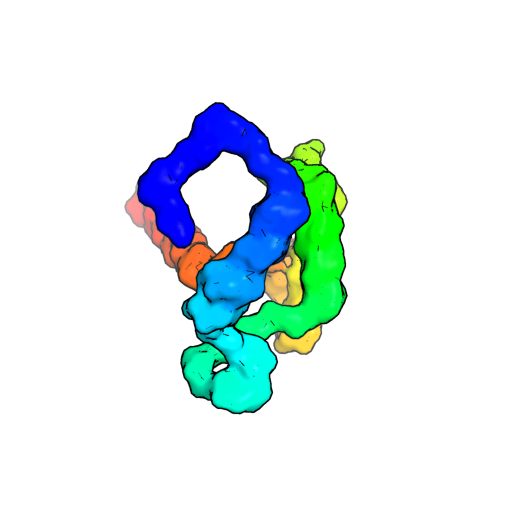1 84 ? -18.182 -5.554 4.156 1.00 97.25 84 ALA A N 1
ATOM 662 C CA . 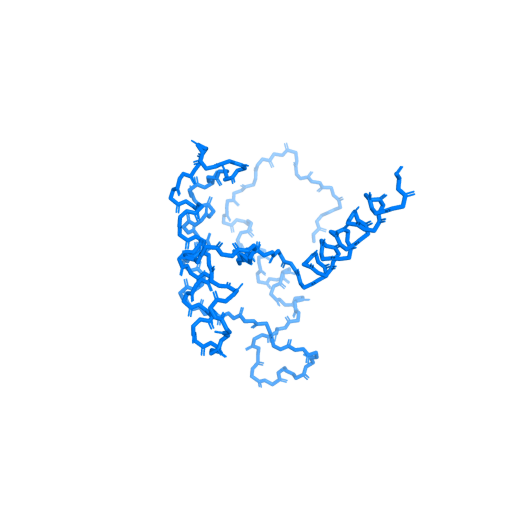ALA A 1 84 ? -18.011 -6.662 3.215 1.00 97.25 84 ALA A CA 1
ATOM 663 C C . ALA A 1 84 ? -17.459 -7.930 3.892 1.00 97.25 84 ALA A C 1
ATOM 665 O O . ALA A 1 84 ? -17.855 -9.036 3.531 1.00 97.25 84 ALA A O 1
ATOM 666 N N . PHE A 1 85 ? -16.602 -7.775 4.905 1.00 96.62 85 PHE A N 1
ATOM 667 C CA . PHE A 1 85 ? -16.104 -8.880 5.730 1.00 96.62 85 PHE A CA 1
ATOM 668 C C . PHE A 1 85 ? -17.054 -9.307 6.859 1.00 96.62 85 PHE A C 1
ATOM 670 O O . PHE A 1 85 ? -16.761 -10.273 7.562 1.00 96.62 85 PHE A O 1
ATOM 677 N N . GLY A 1 86 ? -18.185 -8.620 7.046 1.00 96.19 86 GLY A N 1
ATOM 678 C CA . GLY A 1 86 ? -19.136 -8.922 8.116 1.00 96.19 86 GLY A CA 1
ATOM 679 C C . GLY A 1 86 ? -18.581 -8.661 9.519 1.00 96.19 86 GLY A C 1
ATOM 680 O O . GLY A 1 86 ? -18.956 -9.359 10.462 1.00 96.19 86 GLY A O 1
ATOM 681 N N . LEU A 1 87 ? -17.670 -7.692 9.666 1.00 95.50 87 LEU A N 1
ATOM 682 C CA . LEU A 1 87 ? -17.109 -7.335 10.968 1.00 95.50 87 LEU A CA 1
ATOM 683 C C . LEU A 1 87 ? -18.171 -6.685 11.878 1.00 95.50 87 LEU A C 1
ATOM 685 O O . LEU A 1 87 ? -19.104 -6.047 11.378 1.00 95.50 87 LEU A O 1
ATOM 689 N N . PRO A 1 88 ? -18.037 -6.810 13.214 1.00 93.56 88 PRO A N 1
ATOM 690 C CA . PRO A 1 88 ? -18.902 -6.115 14.163 1.00 93.56 88 PRO A CA 1
ATOM 691 C C . PRO A 1 88 ? -18.927 -4.600 13.940 1.00 93.56 88 PRO A C 1
ATOM 693 O O . PRO A 1 88 ? -17.937 -4.009 13.505 1.00 93.56 88 PRO A O 1
ATOM 696 N N . ALA A 1 89 ? -20.037 -3.958 14.316 1.00 92.31 89 ALA A N 1
ATOM 697 C CA . ALA A 1 89 ? -20.185 -2.503 14.220 1.00 92.31 89 ALA A CA 1
ATOM 698 C C . ALA A 1 89 ? -19.110 -1.736 15.015 1.00 92.31 89 ALA A C 1
ATOM 700 O O . ALA A 1 89 ? -18.789 -0.610 14.654 1.00 92.31 89 ALA A O 1
ATOM 701 N N . ASP A 1 90 ? -18.515 -2.379 16.027 1.00 93.56 90 ASP A N 1
ATOM 702 C CA . ASP A 1 90 ? -17.368 -1.902 16.813 1.00 93.56 90 ASP A CA 1
ATOM 703 C C . ASP A 1 90 ? -16.097 -1.617 15.993 1.00 93.56 90 ASP A C 1
ATOM 705 O O . ASP A 1 90 ? -15.160 -1.027 16.515 1.00 93.56 90 ASP A O 1
ATOM 709 N N . PHE A 1 91 ? -16.033 -2.038 14.725 1.00 92.94 91 PHE A N 1
ATOM 710 C CA . PHE A 1 91 ? -14.906 -1.771 13.819 1.00 92.94 91 PHE A CA 1
ATOM 711 C C . PHE A 1 91 ? -15.206 -0.700 12.759 1.00 92.94 91 PHE A C 1
ATOM 713 O O . PHE A 1 91 ? -14.323 -0.370 11.969 1.00 92.94 91 PHE A O 1
ATOM 720 N N . LEU A 1 92 ? -16.436 -0.182 12.702 1.00 93.75 92 LEU A N 1
ATOM 721 C CA . LEU A 1 92 ? -16.819 0.856 11.744 1.00 93.75 92 LEU A CA 1
ATOM 722 C C . LEU A 1 92 ? -16.424 2.233 12.272 1.00 93.75 92 LEU A C 1
ATOM 724 O O . LEU A 1 92 ? -16.613 2.525 13.442 1.00 93.75 92 LEU A O 1
ATOM 728 N N . ASN A 1 93 ? -15.957 3.119 11.403 1.00 92.12 93 ASN A N 1
ATOM 729 C CA . ASN A 1 93 ? -15.619 4.495 11.756 1.00 92.12 93 ASN A CA 1
ATOM 730 C C . ASN A 1 93 ? -16.856 5.336 12.115 1.00 92.12 93 ASN A C 1
ATOM 732 O O . ASN A 1 93 ? -16.756 6.261 12.913 1.00 92.12 93 ASN A O 1
ATOM 736 N N . ASP A 1 94 ? -18.023 5.017 11.547 1.00 84.50 94 ASP A N 1
ATOM 737 C CA . ASP A 1 94 ? -19.297 5.730 11.774 1.00 84.50 94 ASP A CA 1
ATOM 738 C C . ASP A 1 94 ? -20.025 5.313 13.074 1.00 84.50 94 ASP A C 1
ATOM 740 O O . ASP A 1 94 ? -21.212 5.576 13.261 1.00 84.50 94 ASP A O 1
ATOM 744 N N . HIS A 1 95 ? -19.354 4.588 13.970 1.00 84.69 95 HIS A N 1
ATOM 745 C CA . HIS A 1 95 ? -19.926 4.168 15.248 1.00 84.69 95 HIS A CA 1
ATOM 746 C C . HIS A 1 95 ? -19.540 5.110 16.405 1.00 84.69 95 HIS A C 1
ATOM 748 O O . HIS A 1 95 ? -18.568 5.857 16.326 1.00 84.69 95 HIS A O 1
ATOM 754 N N . ASN A 1 96 ? -20.246 5.008 17.535 1.00 83.12 96 ASN A N 1
ATOM 755 C CA . ASN A 1 96 ? -19.937 5.777 18.751 1.00 83.12 96 ASN A CA 1
ATOM 756 C C . ASN A 1 96 ? -18.895 5.104 19.675 1.00 83.12 96 ASN A C 1
ATOM 758 O O . ASN A 1 96 ? -18.707 5.551 20.807 1.00 83.12 96 ASN A O 1
ATOM 762 N N . GLY A 1 97 ? -18.280 3.998 19.247 1.00 84.31 97 GLY A N 1
ATOM 763 C CA . GLY A 1 97 ? -17.285 3.262 20.028 1.00 84.31 97 GLY A CA 1
ATOM 764 C C . GLY A 1 97 ? -15.849 3.763 19.810 1.00 84.31 97 GLY A C 1
ATOM 765 O O . GLY A 1 97 ? -15.626 4.740 19.097 1.00 84.31 97 GLY A O 1
ATOM 766 N N . PRO A 1 98 ? -14.849 3.101 20.419 1.00 84.25 98 PRO A N 1
ATOM 767 C CA . PRO A 1 98 ? -13.437 3.458 20.269 1.00 84.25 98 PRO A CA 1
ATOM 768 C C . PRO A 1 98 ? -12.758 2.853 19.024 1.00 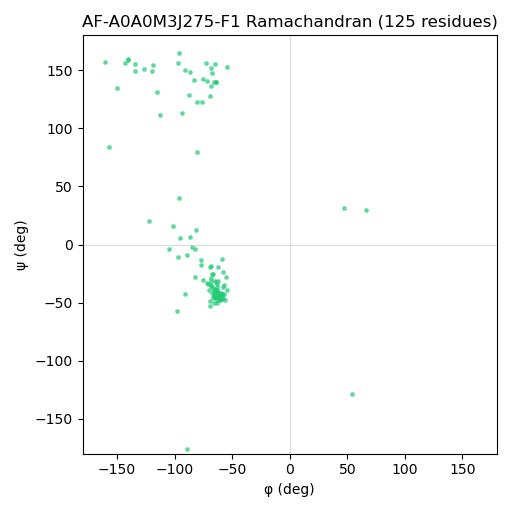84.25 98 PRO A C 1
ATOM 770 O O . PRO A 1 98 ? -11.562 3.068 18.834 1.00 84.25 98 PRO A O 1
ATOM 773 N N . GLY A 1 99 ? -13.461 2.043 18.227 1.00 85.69 99 GLY A N 1
ATOM 774 C CA . GLY A 1 99 ? -12.915 1.426 17.019 1.00 85.69 99 GLY A CA 1
ATOM 775 C C . GLY A 1 99 ? -12.720 2.398 15.854 1.00 85.69 99 GLY A C 1
ATOM 776 O O . GLY A 1 99 ? -13.345 3.451 15.773 1.00 85.69 99 GLY A O 1
ATOM 777 N N . ALA A 1 100 ? -11.819 2.044 14.944 1.00 89.38 100 ALA A N 1
ATOM 778 C CA . ALA A 1 100 ? -11.593 2.768 13.700 1.00 89.38 100 ALA A CA 1
ATOM 779 C C . ALA A 1 100 ? -10.866 1.866 12.695 1.00 89.38 100 ALA A C 1
ATOM 781 O O . ALA A 1 100 ? -10.171 0.920 13.081 1.00 89.38 100 ALA A O 1
ATOM 782 N N . GLY A 1 101 ? -10.998 2.191 11.413 1.00 93.50 101 GLY A N 1
ATOM 783 C CA . GLY A 1 101 ? -10.258 1.582 10.317 1.00 93.50 101 GLY A CA 1
ATOM 784 C C . GLY A 1 101 ? -9.347 2.607 9.653 1.00 93.50 101 GLY A C 1
ATOM 785 O O . GLY A 1 101 ? -9.793 3.696 9.306 1.00 93.50 101 GLY A O 1
ATOM 786 N N . ILE A 1 102 ? -8.081 2.240 9.453 1.00 95.00 102 ILE A N 1
ATOM 787 C CA . ILE A 1 102 ? -7.089 3.045 8.729 1.00 95.00 102 ILE A CA 1
ATOM 788 C C . ILE A 1 102 ? -6.322 2.161 7.745 1.00 95.00 102 ILE A C 1
ATOM 790 O O . ILE A 1 102 ? -6.117 0.969 7.995 1.00 95.00 102 ILE A O 1
ATOM 794 N N . ILE A 1 103 ? -5.877 2.741 6.637 1.00 96.06 103 ILE A N 1
ATOM 795 C CA . ILE A 1 103 ? -5.045 2.082 5.633 1.00 96.06 103 ILE A CA 1
ATOM 796 C C . ILE A 1 103 ? -3.583 2.257 6.047 1.00 96.06 103 ILE A C 1
ATOM 798 O O . ILE A 1 103 ? -3.122 3.355 6.349 1.00 96.06 103 ILE A O 1
ATOM 802 N N . GLN A 1 104 ? -2.845 1.153 6.097 1.00 96.31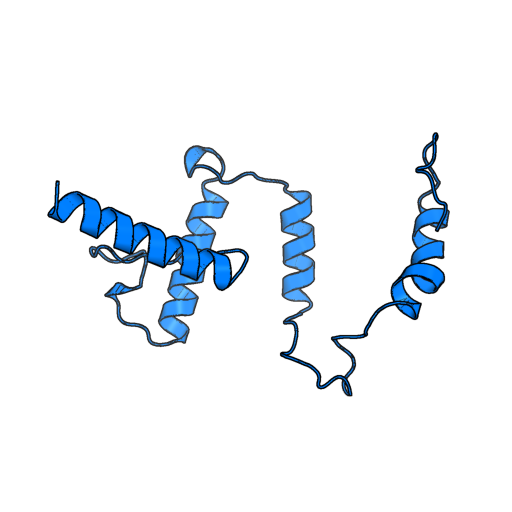 104 GLN A N 1
ATOM 803 C CA . GLN A 1 104 ? -1.412 1.135 6.392 1.00 96.31 104 GLN A CA 1
ATOM 804 C C . GLN A 1 104 ? -0.655 0.546 5.205 1.00 96.31 104 GLN A C 1
ATOM 806 O O . GLN A 1 104 ? -1.208 -0.253 4.449 1.00 96.31 104 GLN A O 1
ATOM 811 N N . SER A 1 105 ? 0.618 0.914 5.062 1.00 94.88 105 SER A N 1
ATOM 812 C CA . SER A 1 105 ? 1.459 0.461 3.949 1.00 94.88 105 SER A CA 1
ATOM 813 C C . SER A 1 105 ? 1.698 -1.048 3.973 1.00 94.88 105 SER A C 1
ATOM 815 O O . SER A 1 105 ? 1.712 -1.693 2.926 1.00 94.88 105 SER A O 1
ATOM 817 N N . THR A 1 106 ? 1.889 -1.626 5.162 1.00 96.75 106 THR A N 1
ATOM 818 C CA . THR A 1 106 ? 2.142 -3.059 5.325 1.00 96.75 106 THR A CA 1
ATOM 819 C C . THR A 1 106 ? 1.420 -3.643 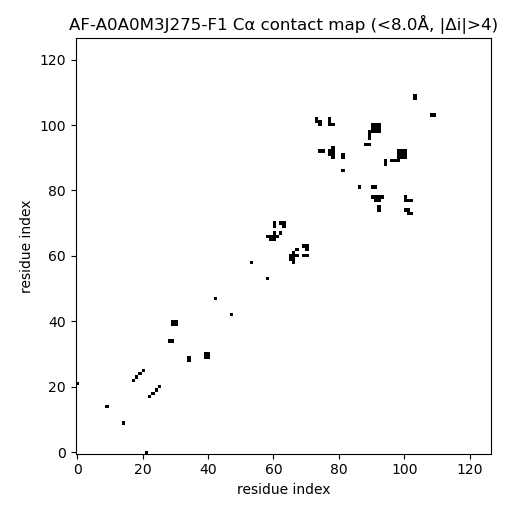6.538 1.00 96.75 106 THR A C 1
ATOM 821 O O . THR A 1 106 ? 1.076 -2.946 7.495 1.00 96.75 106 THR A O 1
ATOM 824 N N . ALA A 1 107 ? 1.244 -4.968 6.538 1.00 96.00 107 ALA A N 1
ATOM 825 C CA . ALA A 1 107 ? 0.740 -5.695 7.703 1.00 96.00 107 ALA A CA 1
ATOM 826 C C . ALA A 1 107 ? 1.680 -5.580 8.921 1.00 96.00 107 ALA A C 1
ATOM 828 O O . ALA A 1 107 ? 1.220 -5.575 10.066 1.00 96.00 107 ALA A O 1
ATOM 829 N N . SER A 1 108 ? 2.990 -5.459 8.680 1.00 97.38 108 SER A N 1
ATOM 830 C CA . SER A 1 108 ? 3.995 -5.260 9.727 1.00 97.38 108 SER A CA 1
ATOM 831 C C . SER A 1 108 ? 3.811 -3.918 10.430 1.00 97.38 108 SER A C 1
ATOM 833 O O . SER A 1 108 ? 3.831 -3.885 11.659 1.00 97.38 108 SER A O 1
ATOM 835 N N . ASP A 1 109 ? 3.555 -2.840 9.681 1.00 97.00 109 ASP A N 1
ATOM 836 C CA . ASP A 1 109 ? 3.301 -1.507 10.245 1.00 97.00 109 ASP A CA 1
ATOM 837 C C . ASP A 1 109 ? 2.036 -1.508 11.105 1.00 97.00 109 ASP A C 1
ATOM 839 O O . ASP A 1 109 ? 2.065 -1.077 12.258 1.00 97.00 109 ASP A O 1
ATOM 843 N N . ALA A 1 110 ? 0.944 -2.084 10.592 1.00 97.19 110 ALA A N 1
ATOM 844 C CA . ALA A 1 110 ? -0.305 -2.213 11.341 1.00 97.19 110 ALA A CA 1
ATOM 845 C C . ALA A 1 110 ? -0.116 -3.013 12.644 1.00 97.19 110 ALA A C 1
ATOM 847 O O . ALA A 1 110 ? -0.589 -2.609 13.708 1.00 97.19 110 ALA A O 1
ATOM 848 N N . THR A 1 111 ? 0.630 -4.121 12.584 1.00 97.75 111 THR A N 1
ATOM 849 C CA . THR A 1 111 ? 0.941 -4.946 13.762 1.00 97.75 111 THR A CA 1
ATOM 850 C C . THR A 1 111 ? 1.801 -4.179 14.764 1.00 97.75 111 THR A C 1
ATOM 852 O O . THR A 1 111 ? 1.546 -4.219 15.968 1.00 97.75 111 THR A O 1
ATOM 855 N N . PHE A 1 112 ? 2.802 -3.446 14.282 1.00 97.75 112 PHE A N 1
ATOM 856 C CA . PHE A 1 112 ? 3.678 -2.639 15.120 1.00 97.75 112 PHE A CA 1
ATOM 857 C C . PHE A 1 112 ? 2.910 -1.526 15.840 1.00 97.75 112 PHE A C 1
ATOM 859 O O . PHE A 1 112 ? 3.051 -1.375 17.056 1.00 97.75 112 PHE A O 1
ATOM 866 N N . VAL A 1 113 ? 2.036 -0.806 15.130 1.00 97.00 113 VAL A N 1
ATOM 867 C CA . VAL A 1 113 ? 1.152 0.215 15.713 1.00 97.00 113 VAL A CA 1
ATOM 868 C C . VAL A 1 113 ? 0.237 -0.395 16.777 1.00 97.00 113 VAL A C 1
ATOM 870 O O . VAL A 1 113 ? 0.118 0.163 17.868 1.00 97.00 113 VAL A O 1
ATOM 873 N N . ALA A 1 114 ? -0.349 -1.568 16.521 1.00 96.12 114 ALA A N 1
ATOM 874 C CA . ALA A 1 114 ? -1.193 -2.258 17.495 1.00 96.12 114 ALA A CA 1
ATOM 875 C C . ALA A 1 114 ? -0.423 -2.637 18.776 1.00 96.12 114 ALA A C 1
ATOM 877 O O . ALA A 1 114 ? -0.913 -2.412 19.886 1.00 96.12 114 ALA A O 1
ATOM 878 N N . ILE A 1 115 ? 0.803 -3.156 18.643 1.00 97.62 115 ILE A N 1
ATOM 879 C CA . ILE A 1 115 ? 1.672 -3.488 19.784 1.00 97.62 115 ILE A CA 1
ATOM 880 C C . ILE A 1 115 ? 2.057 -2.225 20.563 1.00 97.62 115 ILE A C 1
ATOM 882 O O . ILE A 1 115 ? 2.015 -2.228 21.795 1.00 97.62 115 ILE A O 1
ATOM 886 N N . LEU A 1 116 ? 2.406 -1.136 19.874 1.00 97.38 116 LEU A N 1
ATOM 887 C CA . LEU A 1 116 ? 2.726 0.139 20.514 1.00 97.38 116 LEU A CA 1
ATOM 888 C C . LEU A 1 116 ? 1.534 0.709 21.286 1.00 97.38 116 LEU A C 1
ATOM 890 O O . LEU A 1 116 ? 1.713 1.147 22.422 1.00 97.38 116 LEU A O 1
ATOM 894 N N . ALA A 1 117 ? 0.329 0.657 20.718 1.00 94.94 117 ALA A N 1
ATOM 895 C CA . ALA A 1 117 ? -0.891 1.092 21.392 1.00 94.94 117 ALA A CA 1
ATOM 896 C C . ALA A 1 117 ? -1.181 0.244 22.643 1.00 94.94 117 ALA A C 1
ATOM 898 O O . ALA A 1 117 ? -1.484 0.786 23.708 1.00 94.94 117 ALA A O 1
ATOM 899 N N . ALA A 1 118 ? -1.025 -1.081 22.549 1.00 96.00 118 ALA A N 1
ATOM 900 C CA . ALA A 1 118 ? -1.179 -1.984 23.689 1.00 96.00 118 ALA A CA 1
ATOM 901 C C . ALA A 1 118 ? -0.144 -1.701 24.791 1.00 96.00 118 ALA A C 1
ATOM 903 O O . ALA A 1 118 ? -0.496 -1.627 25.970 1.00 96.00 118 ALA A O 1
ATOM 904 N N . ARG A 1 119 ? 1.123 -1.479 24.416 1.00 97.31 119 ARG A N 1
ATOM 905 C CA . ARG A 1 119 ? 2.184 -1.076 25.348 1.00 97.31 119 ARG A CA 1
ATOM 906 C C . ARG A 1 119 ? 1.853 0.255 26.019 1.00 97.31 119 ARG A C 1
ATOM 908 O O . ARG A 1 119 ? 1.981 0.343 27.235 1.00 97.31 119 ARG A O 1
ATOM 915 N N . GLY A 1 120 ? 1.444 1.266 25.252 1.00 96.94 120 GLY A N 1
ATOM 916 C CA . GLY A 1 120 ? 1.088 2.591 25.769 1.00 96.94 120 GLY A CA 1
ATOM 917 C C . GLY A 1 120 ? -0.005 2.508 26.829 1.00 96.94 120 GLY A C 1
ATOM 918 O O . GLY A 1 120 ? 0.184 2.987 27.943 1.00 96.94 120 GLY A O 1
ATOM 919 N N . ARG A 1 121 ? -1.075 1.761 26.537 1.00 95.00 121 ARG A N 1
ATOM 920 C CA . ARG A 1 121 ? -2.157 1.501 27.494 1.00 95.00 121 ARG A CA 1
ATOM 921 C C . ARG A 1 121 ? -1.657 0.846 28.783 1.00 95.00 121 ARG A C 1
ATOM 923 O O . ARG A 1 121 ? -2.085 1.224 29.865 1.00 95.00 121 ARG A O 1
ATOM 930 N N . MET A 1 122 ? -0.752 -0.131 28.692 1.00 97.00 122 MET A N 1
ATOM 931 C CA . MET A 1 122 ? -0.203 -0.773 29.891 1.00 97.00 122 MET A CA 1
ATOM 932 C C . MET A 1 122 ? 0.685 0.162 30.710 1.00 97.00 122 MET A C 1
ATOM 934 O O . MET A 1 122 ? 0.656 0.079 31.933 1.00 97.00 122 MET A O 1
ATOM 938 N N . VAL A 1 123 ? 1.448 1.050 30.065 1.00 97.12 123 VAL A N 1
ATOM 939 C CA . VAL A 1 123 ? 2.270 2.052 30.761 1.00 97.12 123 VAL A CA 1
ATOM 940 C C . VAL A 1 123 ? 1.396 3.013 31.568 1.00 97.12 123 VAL A C 1
ATOM 942 O O . VAL A 1 123 ? 1.739 3.316 32.706 1.00 97.12 123 VAL A O 1
ATOM 945 N N . GLU A 1 124 ? 0.255 3.436 31.026 1.00 94.81 124 GLU A N 1
ATOM 946 C CA . GLU A 1 124 ? -0.708 4.295 31.733 1.00 94.81 124 GLU A CA 1
ATOM 947 C C . GLU A 1 124 ? -1.352 3.609 32.944 1.00 94.81 124 GLU A C 1
ATOM 949 O O . GLU A 1 124 ? -1.670 4.273 33.920 1.00 94.81 124 GLU A O 1
ATOM 954 N N . VAL A 1 125 ? -1.533 2.286 32.907 1.00 95.12 125 VAL A N 1
ATOM 955 C CA . VAL A 1 125 ? -2.120 1.524 34.025 1.00 95.12 125 VAL A CA 1
ATOM 956 C C . VAL A 1 125 ? -1.140 1.348 35.190 1.00 95.12 125 VAL A C 1
ATOM 958 O O . VAL A 1 125 ? -1.574 1.224 36.334 1.00 95.12 125 VAL A O 1
ATOM 961 N N . ILE A 1 126 ? 0.166 1.281 34.913 1.00 93.44 126 ILE A N 1
ATOM 962 C CA . ILE A 1 126 ? 1.202 1.035 35.933 1.00 93.44 126 ILE A CA 1
ATOM 963 C C . ILE A 1 126 ? 1.873 2.310 36.465 1.00 93.44 126 ILE A C 1
ATOM 965 O O . ILE A 1 126 ? 2.650 2.206 37.415 1.00 93.44 126 ILE A O 1
ATOM 969 N N . SER A 1 127 ? 1.632 3.464 35.833 1.00 79.56 127 SER A N 1
ATOM 970 C CA . SER A 1 127 ? 2.154 4.779 36.248 1.00 79.56 127 SER A CA 1
ATOM 971 C C . SER A 1 127 ? 1.179 5.479 37.186 1.00 79.56 127 SER A C 1
ATOM 973 O O . SER A 1 127 ? 1.665 6.133 38.134 1.00 79.56 127 SER A O 1
#